Protein AF-A0A932T0A1-F1 (afdb_monomer)

Secondary structure (DSSP, 8-state):
-PPEEEEEEEE-----HHHHHHHHHHHHHS-HHHHT-HHHHTT--SS-HHHHHHHHHHHS-SSGGG-TTEEEE--TT-SS-EEEEEEEESSS-S-HHHHHHHHHHH-HHHHHHHHHHHHHHHHHHHHHHHHTS--

Structure (mmCIF, N/CA/C/O backbone):
data_AF-A0A932T0A1-F1
#
_entry.id   AF-A0A932T0A1-F1
#
loop_
_atom_site.group_PDB
_atom_site.id
_atom_site.type_symbol
_atom_site.label_atom_id
_atom_site.label_alt_id
_atom_site.label_comp_id
_atom_site.label_asym_id
_atom_site.label_entity_id
_atom_site.label_seq_id
_atom_site.pdbx_PDB_ins_code
_atom_site.Cartn_x
_atom_site.Cartn_y
_atom_site.Cartn_z
_atom_site.occupancy
_atom_site.B_iso_or_equiv
_atom_site.auth_seq_id
_atom_site.auth_comp_id
_atom_site.auth_asym_id
_atom_site.auth_atom_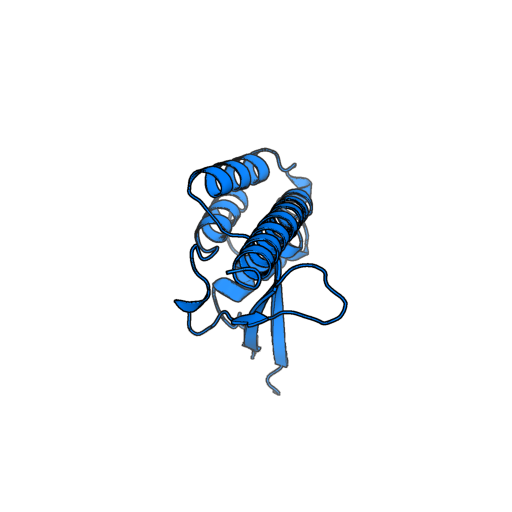id
_atom_site.pdbx_PDB_model_num
ATOM 1 N N . MET A 1 1 ? -0.914 -19.713 -24.738 1.00 63.56 1 MET A N 1
ATOM 2 C CA . MET A 1 1 ? -0.234 -19.427 -23.457 1.00 63.56 1 MET A CA 1
ATOM 3 C C . MET A 1 1 ? -1.306 -19.433 -22.376 1.00 63.56 1 MET A C 1
ATOM 5 O O . MET A 1 1 ? -2.435 -19.101 -22.709 1.00 63.56 1 MET A O 1
ATOM 9 N N . GLY A 1 2 ? -1.027 -19.967 -21.186 1.00 76.44 2 GLY A N 1
ATOM 10 C CA . GLY A 1 2 ? -2.001 -20.012 -20.086 1.00 76.44 2 GLY A CA 1
ATOM 11 C C . GLY A 1 2 ? -2.044 -18.673 -19.354 1.00 76.44 2 GLY A C 1
ATOM 12 O O . GLY A 1 2 ? -1.053 -17.953 -19.377 1.00 76.44 2 GLY A O 1
ATOM 13 N N . ALA A 1 3 ? -3.185 -18.343 -18.754 1.00 84.44 3 ALA A N 1
ATOM 14 C CA . ALA A 1 3 ? -3.312 -17.168 -17.903 1.00 84.44 3 ALA A CA 1
ATOM 15 C C . ALA A 1 3 ? -2.885 -17.519 -16.476 1.00 84.44 3 ALA A C 1
ATOM 17 O O . ALA A 1 3 ? -3.390 -18.504 -15.928 1.00 84.44 3 ALA A O 1
ATOM 18 N N . ASP A 1 4 ? -2.028 -16.705 -15.869 1.00 88.62 4 ASP A N 1
ATOM 19 C CA . ASP A 1 4 ? -1.626 -16.885 -14.475 1.00 88.62 4 ASP A CA 1
ATOM 20 C C . ASP A 1 4 ? -2.543 -16.080 -13.553 1.00 88.62 4 ASP A C 1
ATOM 22 O O . ASP A 1 4 ? -2.853 -14.917 -13.818 1.00 88.62 4 ASP A O 1
ATOM 26 N N . LEU A 1 5 ? -2.999 -16.696 -12.459 1.00 90.31 5 LEU A N 1
ATOM 27 C CA . LEU A 1 5 ? -3.724 -15.981 -11.412 1.00 90.31 5 LEU A CA 1
ATOM 28 C C . LEU A 1 5 ? -2.717 -15.246 -10.526 1.00 90.31 5 LEU A C 1
ATOM 30 O O . LEU A 1 5 ? -1.989 -15.876 -9.759 1.00 90.31 5 LEU A O 1
ATOM 34 N N . LEU A 1 6 ? -2.726 -13.918 -10.594 1.00 91.69 6 LEU A N 1
ATOM 35 C CA . LEU A 1 6 ? -1.900 -13.061 -9.754 1.00 91.69 6 LEU A CA 1
ATOM 36 C C . LEU A 1 6 ? -2.736 -12.464 -8.625 1.00 91.69 6 LEU A C 1
ATOM 38 O O . LEU A 1 6 ? -3.869 -12.028 -8.841 1.00 91.69 6 LEU A O 1
ATOM 42 N N . LEU A 1 7 ? -2.166 -12.436 -7.421 1.00 92.75 7 LEU A N 1
ATOM 43 C CA . LEU A 1 7 ? -2.777 -11.856 -6.229 1.00 92.75 7 LEU A CA 1
ATOM 44 C C . LEU A 1 7 ? -1.764 -10.962 -5.518 1.00 92.75 7 LEU A C 1
ATOM 46 O O . LEU A 1 7 ? -0.626 -11.366 -5.298 1.00 92.75 7 LEU A O 1
ATOM 50 N N . ALA A 1 8 ? -2.213 -9.783 -5.107 1.00 94.19 8 ALA A N 1
ATOM 51 C CA . ALA A 1 8 ? -1.461 -8.860 -4.271 1.00 94.19 8 ALA A CA 1
ATOM 52 C C . ALA A 1 8 ? -2.294 -8.493 -3.042 1.00 94.19 8 ALA A C 1
ATOM 54 O O . ALA A 1 8 ? -3.531 -8.490 -3.085 1.00 94.19 8 ALA A O 1
ATOM 55 N N . TYR A 1 9 ? -1.625 -8.194 -1.929 1.00 94.94 9 TYR A N 1
ATOM 56 C CA . TYR A 1 9 ? -2.314 -7.820 -0.703 1.00 94.94 9 TYR A CA 1
ATOM 57 C C . TYR A 1 9 ? -1.549 -6.801 0.131 1.00 94.94 9 TYR A C 1
ATOM 59 O O . TYR A 1 9 ? -0.322 -6.772 0.154 1.00 94.94 9 TYR A O 1
ATOM 67 N N . VAL A 1 10 ? -2.303 -6.012 0.894 1.00 96.00 10 VAL A N 1
ATOM 68 C CA . VAL A 1 10 ? -1.780 -5.066 1.889 1.00 96.00 10 VAL A CA 1
ATOM 69 C C . VAL A 1 10 ? -2.630 -5.104 3.165 1.00 96.00 10 VAL A C 1
ATOM 71 O O . VAL A 1 10 ? -3.786 -5.533 3.124 1.00 96.00 10 VAL A O 1
ATOM 74 N N . PRO A 1 11 ? -2.116 -4.663 4.327 1.00 95.88 11 PRO A N 1
ATOM 75 C CA . PRO A 1 11 ? -2.922 -4.559 5.538 1.00 95.88 11 PRO A CA 1
ATOM 76 C C . PRO A 1 11 ? -4.107 -3.601 5.358 1.00 95.88 11 PRO A C 1
ATOM 78 O O . PRO A 1 11 ? -3.946 -2.478 4.878 1.00 95.88 11 PRO A O 1
ATOM 81 N N . ALA A 1 12 ? -5.301 -4.022 5.781 1.00 93.75 12 ALA A N 1
ATOM 82 C CA . ALA A 1 12 ? -6.522 -3.230 5.667 1.00 93.75 12 ALA A CA 1
ATOM 83 C C . ALA A 1 12 ? -6.627 -2.195 6.795 1.00 93.75 12 ALA A C 1
ATOM 85 O O . ALA A 1 12 ? -7.393 -2.338 7.751 1.00 93.75 12 ALA A O 1
ATOM 86 N N . ALA A 1 13 ? -5.836 -1.132 6.672 1.00 93.44 13 ALA A N 1
ATOM 87 C CA . ALA A 1 13 ? -5.919 0.041 7.529 1.00 93.44 13 ALA A CA 1
ATOM 88 C C . ALA A 1 13 ? -6.963 1.039 7.021 1.00 93.44 13 ALA A C 1
ATOM 90 O O . ALA A 1 13 ? -7.117 1.264 5.821 1.00 93.44 13 ALA A O 1
ATOM 91 N 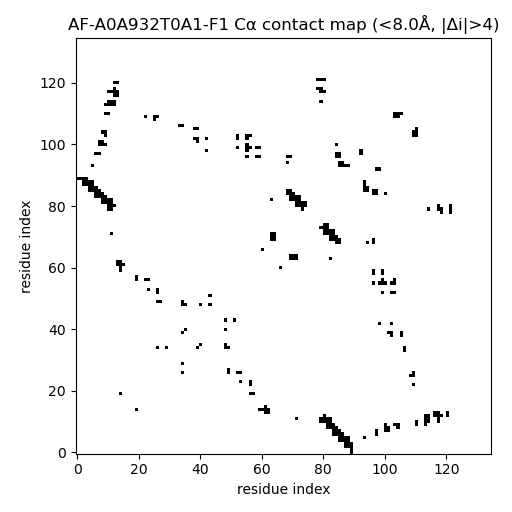N . LYS A 1 14 ? -7.636 1.738 7.939 1.00 91.94 14 LYS A N 1
ATOM 92 C CA . LYS A 1 14 ? -8.479 2.879 7.583 1.00 91.94 14 LYS A CA 1
ATOM 93 C C . LYS A 1 14 ? -7.604 4.065 7.178 1.00 91.94 14 LYS A C 1
ATOM 95 O O . LYS A 1 14 ? -6.951 4.682 8.026 1.00 91.94 14 LYS A O 1
ATOM 100 N N . ILE A 1 15 ? -7.661 4.442 5.903 1.00 93.38 15 ILE A N 1
ATOM 101 C CA . ILE A 1 15 ? -6.862 5.540 5.345 1.00 93.38 15 ILE A CA 1
ATOM 102 C C . ILE A 1 15 ? -7.598 6.878 5.491 1.00 93.38 15 ILE A C 1
ATOM 104 O O . ILE A 1 15 ? -8.396 7.292 4.651 1.00 93.38 15 ILE A O 1
ATOM 108 N N . THR A 1 16 ? -7.340 7.579 6.597 1.00 93.06 16 THR A N 1
ATOM 109 C CA . THR A 1 16 ? -7.801 8.965 6.796 1.00 93.06 16 THR A CA 1
ATOM 110 C C . THR A 1 16 ? -6.898 9.957 6.058 1.00 93.06 16 THR A C 1
ATOM 112 O O . THR A 1 16 ? -5.761 9.635 5.723 1.00 93.06 16 THR A O 1
ATOM 115 N N . LYS A 1 17 ? -7.346 11.210 5.876 1.00 93.31 17 LYS A N 1
ATOM 116 C CA . LYS A 1 17 ? -6.499 12.279 5.306 1.00 93.31 17 LYS A CA 1
ATOM 117 C C . LYS A 1 17 ? -5.179 12.459 6.072 1.00 93.31 17 LYS A C 1
ATOM 119 O O . LYS A 1 17 ? -4.149 12.710 5.459 1.00 93.31 17 LYS A O 1
ATOM 124 N N . ALA A 1 18 ? -5.201 12.325 7.400 1.00 94.88 18 ALA A N 1
ATOM 125 C CA . ALA A 1 18 ? -4.002 12.443 8.228 1.00 94.88 18 ALA A CA 1
ATOM 126 C C . ALA A 1 18 ? -3.038 11.266 8.009 1.00 94.88 18 ALA A C 1
ATOM 128 O O . ALA A 1 18 ? -1.854 11.490 7.777 1.00 94.88 18 ALA A O 1
ATOM 129 N N . ARG A 1 19 ? -3.553 10.030 8.007 1.00 96.00 19 ARG A N 1
ATOM 130 C CA . ARG A 1 19 ? -2.758 8.820 7.742 1.00 96.00 19 ARG A CA 1
ATOM 131 C C . ARG A 1 19 ? -2.177 8.817 6.323 1.00 96.00 19 ARG A C 1
ATOM 133 O O . ARG A 1 19 ? -1.007 8.508 6.152 1.00 96.00 19 ARG A O 1
ATOM 140 N N . ARG A 1 20 ? -2.935 9.285 5.326 1.00 95.81 20 ARG A N 1
ATOM 141 C CA . ARG A 1 20 ? -2.451 9.472 3.947 1.00 95.81 20 ARG A CA 1
ATOM 142 C C . ARG A 1 20 ? -1.240 10.407 3.881 1.00 95.81 20 ARG A C 1
ATOM 144 O O . ARG A 1 20 ? -0.230 10.051 3.294 1.00 95.81 20 ARG A O 1
ATOM 151 N N . ARG A 1 21 ? -1.282 11.560 4.563 1.00 96.75 21 ARG A N 1
ATOM 152 C CA . ARG A 1 21 ? -0.126 12.478 4.648 1.00 96.75 21 ARG A CA 1
ATOM 153 C C . ARG A 1 21 ? 1.111 11.828 5.270 1.00 96.75 21 ARG A C 1
ATOM 155 O O . ARG A 1 21 ? 2.219 12.149 4.861 1.00 96.75 21 ARG A O 1
ATOM 162 N N . VAL A 1 22 ? 0.927 10.943 6.252 1.00 97.25 22 VAL A N 1
ATOM 163 C CA . VAL A 1 22 ? 2.035 10.170 6.833 1.00 97.25 22 VAL A CA 1
ATOM 164 C C . VAL A 1 22 ? 2.621 9.217 5.792 1.00 97.25 22 VAL A C 1
ATOM 166 O O . VAL A 1 22 ? 3.833 9.178 5.652 1.00 97.25 22 VAL A O 1
ATOM 169 N N . LEU A 1 23 ? 1.792 8.529 5.003 1.00 96.94 23 LEU A N 1
ATOM 170 C CA . LEU A 1 23 ? 2.273 7.658 3.925 1.00 96.94 23 LEU A CA 1
ATOM 171 C C . LEU A 1 23 ? 3.055 8.429 2.851 1.00 96.94 23 LEU A C 1
ATOM 173 O O . LEU A 1 23 ? 4.143 8.001 2.489 1.00 96.9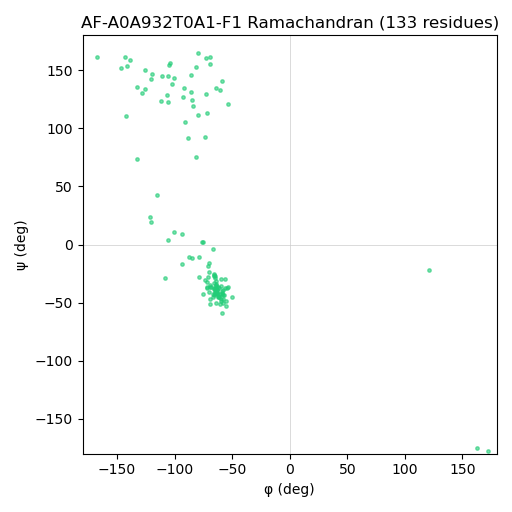4 23 LEU A O 1
ATOM 177 N N . HIS A 1 24 ? 2.578 9.598 2.405 1.00 96.81 24 HIS A N 1
ATOM 178 C CA . HIS A 1 24 ? 3.366 10.439 1.488 1.00 96.81 24 HIS A CA 1
ATOM 179 C C . HIS A 1 24 ? 4.686 10.892 2.115 1.00 96.81 24 HIS A C 1
ATOM 181 O O . HIS A 1 24 ? 5.704 10.939 1.436 1.00 96.81 24 HIS A O 1
ATOM 187 N N . ARG A 1 25 ? 4.702 11.207 3.415 1.00 97.31 25 ARG A N 1
ATOM 188 C CA . ARG A 1 25 ? 5.958 11.528 4.098 1.00 97.31 25 ARG A CA 1
ATOM 189 C C . ARG A 1 25 ? 6.921 10.342 4.072 1.00 97.31 25 ARG A C 1
ATOM 191 O O . ARG A 1 25 ? 8.075 10.549 3.733 1.00 97.31 25 ARG A O 1
ATOM 198 N N . LEU A 1 26 ? 6.438 9.132 4.353 1.00 96.19 26 LEU A N 1
ATOM 199 C CA . LEU A 1 26 ? 7.264 7.926 4.290 1.00 96.19 26 LEU A CA 1
ATOM 200 C C . LEU A 1 26 ? 7.851 7.724 2.890 1.00 96.19 26 LEU A C 1
ATOM 202 O O . LEU A 1 26 ? 9.034 7.446 2.794 1.00 96.19 26 LEU A O 1
ATOM 206 N N . VAL A 1 27 ? 7.075 7.946 1.820 1.00 95.00 27 VAL A N 1
ATOM 207 C CA . VAL A 1 27 ? 7.587 7.904 0.432 1.00 95.00 27 VAL A CA 1
ATOM 208 C C . VAL A 1 27 ? 8.725 8.912 0.208 1.00 95.00 27 VAL A C 1
ATOM 210 O O . VAL A 1 27 ? 9.713 8.595 -0.449 1.00 95.00 27 VAL A O 1
ATOM 213 N N . ASN A 1 28 ? 8.626 10.114 0.778 1.00 94.56 28 ASN A N 1
ATOM 214 C CA . ASN A 1 28 ? 9.686 11.125 0.680 1.00 94.56 28 ASN A CA 1
ATOM 215 C C . ASN A 1 28 ? 10.934 10.775 1.500 1.00 94.56 28 ASN A C 1
ATOM 217 O O . ASN A 1 28 ? 12.028 11.208 1.158 1.00 94.56 28 ASN A O 1
ATOM 221 N N . GLU A 1 29 ? 10.769 10.012 2.578 1.00 95.06 29 GLU A N 1
ATOM 222 C CA . GLU A 1 29 ? 11.853 9.591 3.470 1.00 95.06 29 GLU A CA 1
ATOM 223 C C . GLU A 1 29 ? 12.583 8.331 2.980 1.00 95.06 29 GLU A C 1
ATOM 225 O O . GLU A 1 29 ? 13.652 8.029 3.506 1.00 95.06 29 GLU A O 1
ATOM 230 N N . LEU A 1 30 ? 12.051 7.626 1.970 1.00 92.06 30 LEU A N 1
ATOM 231 C CA . LEU A 1 30 ? 12.727 6.481 1.350 1.00 92.06 30 LEU A CA 1
ATOM 232 C C . LEU A 1 30 ? 14.082 6.895 0.775 1.00 92.06 30 LEU A C 1
ATOM 234 O O . LEU A 1 30 ? 14.202 7.961 0.155 1.00 92.06 30 LEU A O 1
ATOM 238 N N . THR A 1 31 ? 15.081 6.027 0.917 1.00 91.44 31 THR A N 1
ATOM 239 C CA . THR A 1 31 ? 16.333 6.160 0.163 1.00 91.44 31 THR A CA 1
ATOM 240 C C . THR A 1 31 ? 16.089 5.871 -1.319 1.00 91.44 31 THR A C 1
ATOM 242 O O . THR A 1 31 ? 15.092 5.253 -1.694 1.00 91.44 31 THR A O 1
ATOM 245 N N . ASP A 1 32 ? 16.996 6.308 -2.192 1.00 86.75 32 ASP A N 1
ATOM 246 C CA . ASP A 1 32 ? 16.865 6.014 -3.624 1.00 86.75 32 ASP A CA 1
ATOM 247 C C . ASP A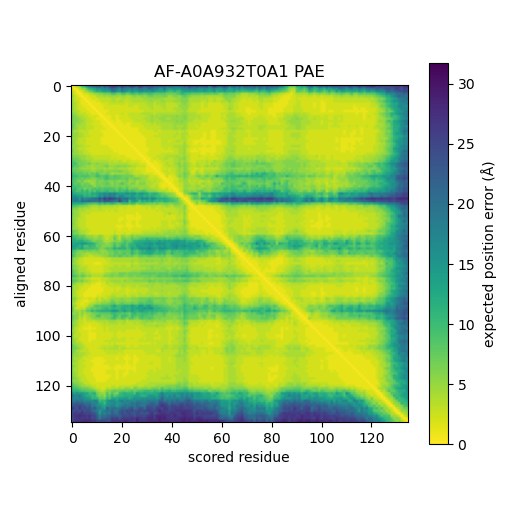 1 32 ? 16.983 4.509 -3.915 1.00 86.75 32 ASP A C 1
ATOM 249 O O . ASP A 1 32 ? 16.346 4.018 -4.841 1.00 86.75 32 ASP A O 1
ATOM 253 N N . GLU A 1 33 ? 17.730 3.767 -3.094 1.00 86.44 33 GLU A N 1
ATOM 254 C CA . GLU A 1 33 ? 17.821 2.303 -3.165 1.00 86.44 33 GLU A CA 1
ATOM 255 C C . GLU A 1 33 ? 16.490 1.635 -2.798 1.00 86.44 33 GLU A C 1
ATOM 257 O O . GLU A 1 33 ? 16.051 0.713 -3.478 1.00 86.44 33 GLU A O 1
ATOM 262 N N . GLU A 1 34 ? 15.815 2.117 -1.749 1.00 87.00 34 GLU A N 1
ATOM 263 C CA . GLU A 1 34 ? 14.502 1.603 -1.344 1.00 87.00 34 GLU A CA 1
ATOM 264 C C . GLU A 1 34 ? 13.409 1.955 -2.356 1.00 87.00 34 GLU A C 1
ATOM 266 O O . GLU A 1 34 ? 12.497 1.162 -2.580 1.00 87.00 34 GLU A O 1
ATOM 271 N N . ALA A 1 35 ? 13.482 3.147 -2.952 1.00 83.75 35 ALA A N 1
ATOM 272 C CA . ALA A 1 35 ? 12.505 3.601 -3.932 1.00 83.75 35 ALA A CA 1
ATOM 273 C C . ALA A 1 35 ? 12.664 2.900 -5.290 1.00 83.75 35 ALA A C 1
ATOM 275 O O . ALA A 1 35 ? 11.663 2.710 -5.968 1.00 83.75 35 ALA A O 1
ATOM 276 N N . ASN A 1 36 ? 13.884 2.508 -5.676 1.00 84.19 36 ASN A N 1
ATOM 277 C CA . ASN A 1 36 ? 14.194 1.898 -6.974 1.00 84.19 36 ASN A CA 1
ATOM 278 C C . ASN A 1 36 ? 14.675 0.444 -6.832 1.00 84.19 36 ASN A C 1
ATOM 280 O O . ASN A 1 36 ? 15.653 0.053 -7.474 1.00 84.19 36 ASN A O 1
ATOM 284 N N . CYS A 1 37 ? 14.034 -0.360 -5.980 1.00 82.69 37 CYS A N 1
ATOM 285 C CA . CYS A 1 37 ? 14.344 -1.788 -5.900 1.00 82.69 37 CYS A CA 1
ATOM 286 C C . CYS A 1 37 ? 13.818 -2.544 -7.134 1.00 82.69 37 CYS A C 1
ATOM 288 O O . CYS A 1 37 ? 12.930 -2.055 -7.838 1.00 82.69 37 CYS A O 1
ATOM 290 N N . ASP A 1 38 ? 14.358 -3.736 -7.402 1.00 82.25 38 ASP A N 1
ATOM 291 C CA . ASP A 1 38 ? 14.043 -4.514 -8.609 1.00 82.25 38 ASP A CA 1
ATOM 292 C C . ASP A 1 38 ? 12.539 -4.783 -8.758 1.00 82.25 38 ASP A C 1
ATOM 294 O O . ASP A 1 38 ? 11.998 -4.697 -9.860 1.00 82.25 38 ASP A O 1
ATOM 298 N N . GLU A 1 39 ? 11.838 -5.036 -7.652 1.00 83.44 39 GLU A N 1
ATOM 299 C CA . GLU A 1 39 ? 10.395 -5.263 -7.658 1.00 83.44 39 GLU A CA 1
ATOM 300 C C . GLU A 1 39 ? 9.615 -4.019 -8.094 1.00 83.44 39 GLU A C 1
ATOM 302 O O . GLU A 1 39 ? 8.667 -4.133 -8.867 1.00 83.44 39 GLU A O 1
ATOM 307 N N . ILE A 1 40 ? 10.028 -2.826 -7.658 1.00 80.69 40 ILE A N 1
ATOM 308 C CA . ILE A 1 40 ? 9.372 -1.564 -8.031 1.00 80.69 40 ILE A CA 1
ATOM 309 C C . ILE A 1 40 ? 9.731 -1.185 -9.471 1.00 80.69 40 ILE A C 1
ATOM 311 O O . ILE A 1 40 ? 8.855 -0.814 -10.249 1.00 80.69 40 ILE A O 1
ATOM 315 N N . ASN A 1 41 ? 10.998 -1.343 -9.859 1.00 81.19 41 ASN A N 1
ATOM 316 C CA . ASN A 1 41 ? 11.463 -1.061 -11.219 1.00 81.19 41 ASN A CA 1
ATOM 317 C C . ASN A 1 41 ? 10.844 -2.005 -12.256 1.00 81.19 41 ASN A C 1
ATOM 319 O O . ASN A 1 41 ? 10.707 -1.627 -13.412 1.00 81.19 41 ASN A O 1
ATOM 323 N N . SER A 1 42 ? 10.454 -3.221 -11.858 1.00 78.62 42 SER A N 1
ATOM 324 C CA . SER A 1 42 ? 9.747 -4.154 -12.744 1.00 78.62 42 SER A CA 1
ATOM 325 C C . SER A 1 42 ? 8.314 -3.723 -13.078 1.00 78.62 42 SER A C 1
ATOM 327 O O . SER A 1 42 ? 7.730 -4.246 -14.023 1.00 78.62 42 SER A O 1
ATOM 329 N N . ILE A 1 43 ? 7.763 -2.779 -12.309 1.00 74.81 43 ILE A N 1
ATOM 330 C CA . ILE A 1 43 ? 6.400 -2.248 -12.451 1.00 74.81 43 ILE A CA 1
ATOM 331 C C . ILE A 1 43 ? 6.433 -0.810 -13.004 1.00 74.81 43 ILE A C 1
ATOM 333 O O . ILE A 1 43 ? 5.502 -0.381 -13.680 1.00 74.81 43 ILE A O 1
ATOM 337 N N . SER A 1 44 ? 7.507 -0.060 -12.736 1.00 70.38 44 SER A N 1
ATOM 338 C CA . SER A 1 44 ? 7.672 1.332 -13.161 1.00 70.38 44 SER A CA 1
ATOM 339 C C . SER A 1 44 ? 8.361 1.445 -14.524 1.00 70.38 44 SER A C 1
ATOM 341 O O . SER A 1 44 ? 9.583 1.345 -14.618 1.00 70.38 44 SER A O 1
ATOM 343 N N . ASP A 1 45 ? 7.595 1.774 -15.565 1.00 65.19 45 ASP A N 1
ATOM 344 C CA . ASP A 1 45 ? 8.136 2.170 -16.878 1.00 65.19 45 ASP A CA 1
ATOM 345 C C . ASP A 1 45 ? 8.632 3.638 -16.911 1.00 65.19 45 ASP A C 1
ATOM 347 O O . ASP A 1 45 ? 9.277 4.071 -17.874 1.00 65.19 45 ASP A O 1
ATOM 351 N N . GLU A 1 46 ? 8.336 4.436 -15.876 1.00 56.78 46 GLU A N 1
ATOM 352 C CA . GLU A 1 46 ? 8.517 5.892 -15.891 1.00 56.78 46 GLU A CA 1
ATOM 353 C C . GLU A 1 46 ? 9.718 6.412 -15.086 1.00 56.78 46 GLU A C 1
ATOM 355 O O . GLU A 1 46 ? 10.191 5.818 -14.121 1.00 56.78 46 GLU A O 1
ATOM 360 N N . ARG A 1 47 ? 10.204 7.592 -15.499 1.00 60.97 47 ARG A N 1
ATOM 361 C CA . ARG A 1 47 ? 11.409 8.267 -14.980 1.00 60.97 47 ARG A CA 1
ATOM 362 C C . ARG A 1 47 ? 11.224 8.953 -13.616 1.00 60.97 47 ARG A C 1
ATOM 364 O O . ARG A 1 47 ? 12.171 9.587 -13.157 1.00 60.97 47 ARG A O 1
ATOM 371 N N . ASP A 1 48 ? 10.051 8.855 -12.986 1.00 83.25 48 ASP A N 1
ATOM 372 C CA . ASP A 1 48 ? 9.786 9.437 -11.661 1.00 83.25 48 ASP A CA 1
ATOM 373 C C . ASP A 1 48 ? 9.087 8.439 -10.721 1.00 83.25 48 ASP A C 1
ATOM 375 O O . ASP A 1 48 ? 7.896 8.529 -10.408 1.00 83.25 48 ASP A O 1
ATOM 379 N N . THR A 1 49 ? 9.869 7.468 -10.245 1.00 87.06 49 THR A N 1
ATOM 380 C CA . THR A 1 49 ? 9.4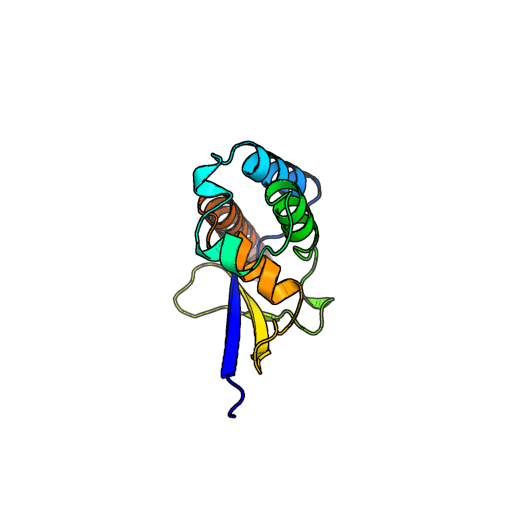33 6.416 -9.319 1.00 87.06 49 THR A CA 1
ATOM 381 C C . THR A 1 49 ? 8.761 6.987 -8.067 1.00 87.06 49 THR A C 1
ATOM 383 O O . THR A 1 49 ? 7.783 6.432 -7.571 1.00 87.06 49 THR A O 1
ATOM 386 N N . ARG A 1 50 ? 9.233 8.128 -7.542 1.00 89.94 50 ARG A N 1
ATOM 387 C CA . ARG A 1 50 ? 8.651 8.733 -6.331 1.00 89.94 50 ARG A CA 1
ATOM 388 C C . ARG A 1 50 ? 7.266 9.305 -6.595 1.00 89.94 50 ARG A C 1
ATOM 390 O O . ARG A 1 50 ? 6.379 9.130 -5.755 1.00 89.94 50 ARG A O 1
ATOM 397 N N . GLN A 1 51 ? 7.063 9.956 -7.739 1.00 90.88 51 GLN A N 1
ATOM 398 C CA . GLN A 1 51 ? 5.737 10.418 -8.133 1.00 90.88 51 GLN A CA 1
ATOM 399 C C . GLN A 1 51 ? 4.761 9.239 -8.253 1.00 90.88 51 GLN A C 1
ATOM 401 O O . GLN A 1 51 ? 3.695 9.271 -7.636 1.00 90.88 51 GLN A O 1
ATOM 406 N N . MET A 1 52 ? 5.154 8.167 -8.943 1.00 91.06 52 MET A N 1
ATOM 407 C CA . MET A 1 52 ? 4.341 6.952 -9.056 1.00 91.06 52 MET A CA 1
ATOM 408 C C . MET A 1 52 ? 3.997 6.364 -7.673 1.00 91.06 52 MET A C 1
ATOM 410 O O . MET A 1 52 ? 2.846 6.018 -7.405 1.00 91.06 52 MET A O 1
ATOM 414 N N . LEU A 1 53 ? 4.953 6.306 -6.740 1.00 92.50 53 LEU A N 1
ATOM 415 C CA . LEU A 1 53 ? 4.688 5.834 -5.376 1.00 92.50 53 LEU A CA 1
ATOM 416 C C . LEU A 1 53 ? 3.673 6.713 -4.629 1.00 92.50 53 LEU A C 1
ATOM 418 O O . LEU A 1 53 ? 2.851 6.192 -3.868 1.00 92.50 53 LEU A O 1
ATOM 422 N N . HIS A 1 54 ? 3.685 8.032 -4.838 1.00 94.50 54 HIS A N 1
ATOM 423 C CA . HIS A 1 54 ? 2.638 8.906 -4.306 1.00 94.50 54 HIS A CA 1
ATOM 424 C C . HIS A 1 54 ? 1.269 8.607 -4.916 1.00 94.50 54 HIS A C 1
ATOM 426 O O . HIS A 1 54 ? 0.291 8.532 -4.173 1.00 94.50 54 HIS A O 1
ATOM 432 N N . GLU A 1 55 ? 1.199 8.380 -6.224 1.00 93.19 55 GLU A N 1
ATOM 433 C CA . GLU A 1 55 ? -0.042 8.015 -6.909 1.00 93.19 55 GLU A CA 1
ATOM 434 C C . GLU A 1 55 ? -0.585 6.669 -6.403 1.00 93.19 55 GLU A C 1
ATOM 436 O O . GLU A 1 55 ? -1.780 6.533 -6.138 1.00 93.19 55 GLU A O 1
ATOM 441 N N . HIS A 1 56 ? 0.285 5.690 -6.144 1.00 93.31 56 HIS A N 1
ATOM 442 C CA . HIS A 1 56 ? -0.095 4.421 -5.520 1.00 93.31 56 HIS A CA 1
ATOM 443 C C . HIS A 1 56 ? -0.608 4.587 -4.087 1.00 93.31 56 HIS A C 1
ATOM 445 O O . HIS A 1 56 ? -1.611 3.970 -3.714 1.00 93.31 56 HIS A O 1
ATOM 451 N N . VAL A 1 57 ? 0.024 5.447 -3.279 1.00 94.06 57 VAL A N 1
ATOM 452 C CA . VAL A 1 57 ? -0.534 5.838 -1.974 1.00 94.06 57 VAL A CA 1
ATOM 453 C C . VAL A 1 57 ? -1.918 6.455 -2.165 1.00 94.06 57 VAL A C 1
ATOM 455 O O . VAL A 1 57 ? -2.828 6.160 -1.384 1.00 94.06 57 VAL A O 1
ATOM 458 N N . ASP A 1 58 ? -2.109 7.259 -3.214 1.00 92.69 58 ASP A N 1
ATOM 459 C CA . ASP A 1 58 ? -3.385 7.884 -3.538 1.00 92.69 58 ASP A CA 1
ATOM 460 C C . ASP A 1 58 ? -4.499 6.895 -3.888 1.00 92.69 58 ASP A C 1
ATOM 462 O O . ASP A 1 58 ? -5.631 7.055 -3.414 1.00 92.69 58 ASP A O 1
ATOM 466 N N . LEU A 1 59 ? -4.149 5.800 -4.558 1.00 90.50 59 LEU A N 1
ATOM 467 C CA . LEU A 1 59 ? -5.067 4.708 -4.867 1.00 90.50 59 LEU A CA 1
ATOM 468 C C . LEU A 1 59 ? -5.566 3.953 -3.633 1.00 90.50 59 LEU A C 1
ATOM 470 O O . LEU A 1 59 ? -6.665 3.404 -3.690 1.00 90.50 59 LEU A O 1
ATOM 474 N N . LEU A 1 60 ? -4.832 3.934 -2.510 1.00 89.81 60 LEU A N 1
ATOM 475 C CA . LEU A 1 60 ? -5.267 3.188 -1.325 1.00 89.81 60 LEU A CA 1
ATOM 476 C C . LEU A 1 60 ? -6.697 3.584 -0.912 1.00 89.81 60 LEU A C 1
ATOM 478 O O . LEU A 1 60 ? -6.959 4.761 -0.598 1.00 89.81 60 LEU A O 1
ATOM 482 N N . PRO A 1 61 ? -7.635 2.619 -0.872 1.00 81.69 61 PRO A N 1
ATOM 483 C CA . PRO A 1 61 ? -9.041 2.940 -0.741 1.00 81.69 61 PRO A CA 1
ATOM 484 C C . PRO A 1 61 ? -9.342 3.426 0.675 1.00 81.69 61 PRO A C 1
ATOM 486 O O . PRO A 1 61 ? -9.042 2.770 1.672 1.00 81.69 61 PRO A O 1
ATOM 489 N N . ALA A 1 62 ? -10.013 4.576 0.783 1.00 77.69 62 ALA A N 1
ATOM 490 C CA . ALA A 1 62 ? -10.543 5.038 2.068 1.00 77.69 62 ALA A CA 1
ATOM 491 C C . ALA A 1 62 ? -11.658 4.111 2.593 1.00 77.69 62 ALA A C 1
ATOM 493 O O . ALA A 1 62 ? -11.883 4.031 3.803 1.00 77.69 62 ALA A O 1
ATOM 494 N N . ASN A 1 63 ? -12.352 3.425 1.677 1.00 72.75 63 ASN A N 1
ATOM 495 C CA . ASN A 1 63 ? -13.327 2.383 1.963 1.00 72.75 63 ASN A CA 1
ATOM 496 C C . ASN A 1 63 ? -13.212 1.263 0.906 1.00 72.75 63 ASN A C 1
ATOM 498 O O . ASN A 1 63 ? -13.577 1.498 -0.247 1.00 72.75 63 ASN A O 1
ATOM 502 N N . PRO A 1 64 ? -12.729 0.062 1.267 1.00 68.12 64 PRO A N 1
ATOM 503 C CA . PRO A 1 64 ? -12.506 -1.020 0.310 1.00 68.12 64 PRO A CA 1
ATOM 504 C C . PRO A 1 64 ? -13.801 -1.547 -0.322 1.00 68.12 64 PRO A C 1
ATOM 506 O O . PRO A 1 64 ? -13.778 -1.965 -1.471 1.00 68.12 64 PRO A O 1
ATOM 509 N N . CYS A 1 65 ? -14.953 -1.429 0.352 1.00 64.38 65 CYS A N 1
ATOM 510 C CA . CYS A 1 65 ? -16.248 -1.905 -0.159 1.00 64.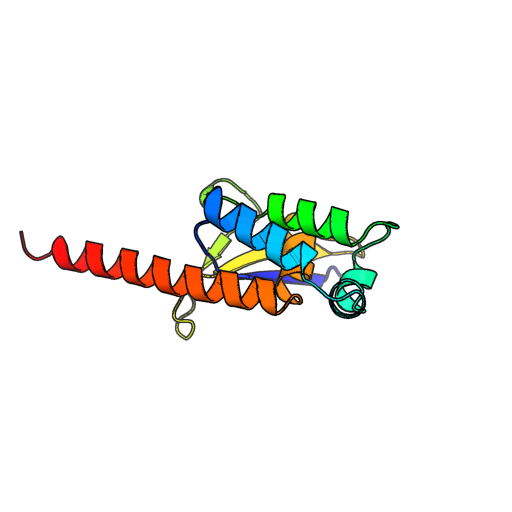38 65 CYS A CA 1
ATOM 511 C C . CYS A 1 65 ? -16.767 -1.153 -1.401 1.00 64.38 65 CYS A C 1
ATOM 513 O O . CYS A 1 65 ? -17.840 -1.477 -1.903 1.00 64.38 65 CYS A O 1
ATOM 515 N N . VAL A 1 66 ? -16.064 -0.111 -1.850 1.00 72.19 66 VAL A N 1
ATOM 516 C CA . VAL A 1 66 ? -16.450 0.712 -3.006 1.00 72.19 66 VAL A CA 1
ATOM 517 C C . VAL A 1 66 ? -15.795 0.215 -4.299 1.00 72.19 66 VAL A C 1
ATOM 519 O O . VAL A 1 66 ? -16.261 0.549 -5.386 1.00 72.19 66 VAL A O 1
ATOM 522 N N . HIS A 1 67 ? -14.748 -0.607 -4.208 1.00 79.62 67 HIS A N 1
ATOM 523 C CA . HIS A 1 67 ? -13.978 -1.047 -5.367 1.00 79.62 67 HIS A CA 1
ATOM 524 C C . HIS A 1 67 ? -14.280 -2.506 -5.694 1.00 79.62 67 HIS A C 1
ATOM 526 O O . HIS A 1 67 ? -14.207 -3.373 -4.831 1.00 79.62 67 HIS A O 1
ATOM 532 N N . ARG A 1 68 ? -14.615 -2.775 -6.960 1.00 83.00 68 ARG A N 1
ATOM 533 C CA . ARG A 1 68 ? -14.956 -4.123 -7.437 1.00 83.00 68 ARG A CA 1
ATOM 534 C C . ARG A 1 68 ? -13.780 -5.097 -7.329 1.00 83.00 68 ARG A C 1
ATOM 536 O O . ARG A 1 68 ? -13.992 -6.273 -7.054 1.00 83.00 68 ARG A O 1
ATOM 543 N N . ASP A 1 69 ? -12.571 -4.585 -7.529 1.00 85.25 69 ASP A N 1
ATOM 544 C CA . ASP A 1 69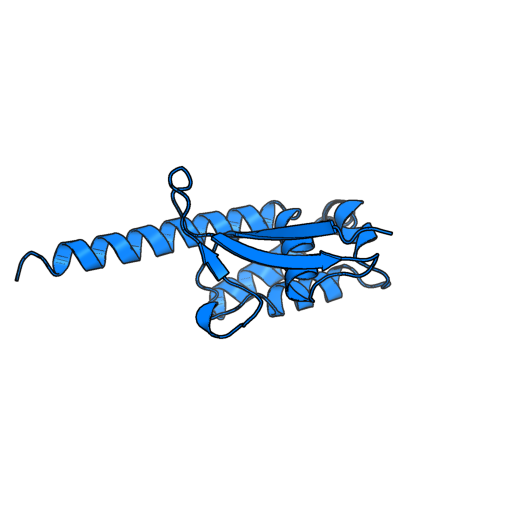 ? -11.361 -5.392 -7.711 1.00 85.25 69 ASP A CA 1
ATOM 545 C C . ASP A 1 69 ? -10.519 -5.470 -6.427 1.00 85.25 69 ASP A C 1
ATOM 547 O O . ASP A 1 69 ? -9.374 -5.920 -6.448 1.00 85.25 69 ASP A O 1
ATOM 551 N N . VAL A 1 70 ? -11.084 -5.018 -5.299 1.00 91.19 70 VAL A N 1
ATOM 552 C CA . VAL A 1 70 ? -10.460 -5.069 -3.976 1.00 91.19 70 VAL A CA 1
ATOM 553 C C . VAL A 1 70 ? -11.423 -5.713 -2.986 1.00 91.19 70 VAL A C 1
ATOM 555 O O . VAL A 1 70 ? -12.575 -5.306 -2.866 1.00 91.19 70 VAL A O 1
ATOM 558 N N . VAL A 1 71 ? -10.943 -6.694 -2.226 1.00 91.62 71 VAL A N 1
ATOM 559 C CA . VAL A 1 71 ? -11.729 -7.373 -1.191 1.00 91.62 71 VAL A CA 1
ATOM 560 C C . VAL A 1 71 ? -11.011 -7.339 0.156 1.00 91.62 71 VAL A C 1
ATOM 562 O O . VAL A 1 71 ? -9.819 -7.618 0.245 1.00 91.62 71 VAL A O 1
ATOM 565 N N . GLU A 1 72 ? -11.739 -6.997 1.222 1.00 92.44 72 GLU A N 1
ATOM 566 C CA . GLU A 1 72 ? -11.244 -7.116 2.599 1.00 92.44 72 GLU A CA 1
ATOM 567 C C . GLU A 1 72 ? -11.476 -8.550 3.094 1.00 92.44 72 GLU A C 1
ATOM 569 O O . GLU A 1 72 ? -12.619 -9.003 3.184 1.00 92.44 72 GLU A O 1
ATOM 574 N N . LEU A 1 73 ? -10.404 -9.262 3.442 1.00 91.31 73 LEU A N 1
ATOM 575 C CA . LEU A 1 73 ? -10.460 -10.614 3.998 1.00 91.31 73 LEU A CA 1
ATOM 576 C C . LEU A 1 73 ? -9.813 -10.655 5.384 1.00 91.31 73 LEU A C 1
ATOM 578 O O . LEU A 1 73 ? -8.794 -10.019 5.648 1.00 91.31 73 LEU A O 1
ATOM 582 N N . SER A 1 74 ? -10.402 -11.446 6.279 1.00 91.62 74 SER A N 1
ATOM 583 C CA . SER A 1 74 ? -9.809 -11.780 7.577 1.00 91.62 74 SER A CA 1
ATOM 584 C C . SER A 1 74 ? -9.296 -13.213 7.536 1.00 91.62 74 SER A C 1
ATOM 586 O O . SER A 1 74 ? -10.072 -14.129 7.271 1.00 91.62 74 SER A O 1
ATOM 588 N N . LEU A 1 75 ? -8.004 -13.412 7.809 1.00 91.75 75 LEU A N 1
ATOM 589 C CA . LEU A 1 75 ? -7.392 -14.742 7.834 1.00 91.75 75 LEU A CA 1
ATOM 590 C C . LEU A 1 75 ? -7.231 -15.243 9.282 1.00 91.75 75 LEU A C 1
ATOM 592 O O . LEU A 1 75 ? -6.882 -14.442 10.150 1.00 91.75 75 LEU A O 1
ATOM 596 N N . PRO A 1 76 ? -7.417 -16.548 9.570 1.00 87.25 76 PRO A N 1
ATOM 597 C CA . PRO A 1 76 ? -7.415 -17.080 10.942 1.00 87.25 76 PRO A CA 1
ATOM 598 C C . PRO A 1 76 ? -6.146 -16.797 11.761 1.00 87.25 76 PRO A C 1
ATOM 600 O O . PRO A 1 76 ? -6.216 -16.679 12.982 1.00 87.25 76 PRO A O 1
ATOM 603 N N . HIS A 1 77 ? -4.992 -16.680 11.101 1.00 89.00 77 HIS A N 1
ATOM 604 C CA . HIS A 1 77 ? -3.685 -16.516 11.747 1.00 89.00 77 HIS A CA 1
ATOM 605 C C . HIS A 1 77 ? -3.121 -15.094 11.647 1.00 89.00 77 HIS A C 1
ATOM 607 O O . HIS A 1 77 ? -2.004 -14.849 12.099 1.00 89.00 77 HIS A O 1
ATOM 613 N N . ILE A 1 78 ? -3.880 -14.150 11.081 1.00 90.00 78 ILE A N 1
ATOM 614 C CA . ILE A 1 78 ? -3.457 -12.754 10.949 1.00 90.00 78 ILE A CA 1
ATOM 615 C C . ILE A 1 78 ? -4.329 -11.895 11.873 1.00 90.00 78 ILE A C 1
ATOM 617 O O . ILE A 1 78 ? -5.555 -11.920 11.761 1.00 90.00 78 ILE A O 1
ATOM 621 N N . PRO A 1 79 ? -3.738 -11.127 12.810 1.00 88.56 79 PRO A N 1
ATOM 622 C CA . PRO A 1 79 ? -4.504 -10.408 13.829 1.00 88.56 79 PRO A CA 1
ATOM 623 C C . PRO A 1 79 ? -5.231 -9.156 13.306 1.00 88.56 79 PRO A C 1
ATOM 625 O O . PRO A 1 79 ? -5.880 -8.459 14.088 1.00 88.56 79 PRO A O 1
ATOM 628 N N . TYR A 1 80 ? -5.141 -8.875 12.007 1.00 91.00 80 TYR A N 1
ATOM 629 C CA . TYR A 1 80 ? -5.730 -7.730 11.321 1.00 91.00 80 TYR A CA 1
ATOM 630 C C . TYR A 1 80 ? -6.269 -8.151 9.940 1.00 91.00 80 TYR A C 1
ATOM 632 O O . TYR A 1 80 ? -5.783 -9.128 9.366 1.00 91.00 80 TYR A O 1
ATOM 640 N N . PRO A 1 81 ? -7.280 -7.447 9.402 1.00 92.31 81 PRO A N 1
ATOM 641 C CA . PRO A 1 81 ? -7.776 -7.705 8.055 1.00 92.31 81 PRO A CA 1
ATOM 642 C C . PRO A 1 81 ? -6.753 -7.294 6.986 1.00 92.31 81 PRO A C 1
ATOM 644 O O . PRO A 1 81 ? -5.916 -6.417 7.207 1.00 92.31 81 PRO A O 1
ATOM 647 N N . LEU A 1 82 ? -6.846 -7.912 5.812 1.00 93.94 82 LEU A N 1
ATOM 648 C CA . LEU A 1 82 ? -6.037 -7.616 4.630 1.00 93.94 82 LEU A CA 1
ATOM 649 C C . LEU A 1 82 ? -6.937 -7.175 3.476 1.00 93.94 82 LEU A C 1
ATOM 651 O O . LEU A 1 82 ? -8.052 -7.674 3.340 1.00 93.94 82 LEU A O 1
ATOM 655 N N . LEU A 1 83 ? -6.438 -6.275 2.635 1.00 94.81 83 LEU A N 1
ATOM 656 C CA . LEU A 1 83 ? -7.014 -5.983 1.329 1.00 94.81 83 LEU A CA 1
ATOM 657 C C . LEU A 1 83 ? -6.317 -6.852 0.300 1.00 94.81 83 LEU A C 1
ATOM 659 O O . LEU A 1 83 ? -5.094 -6.822 0.216 1.00 94.81 83 LEU A O 1
ATOM 663 N N . PHE A 1 84 ? -7.095 -7.583 -0.482 1.00 94.56 84 PHE A N 1
ATOM 664 C CA . PHE A 1 84 ? -6.624 -8.371 -1.608 1.00 94.56 84 PHE A CA 1
ATOM 665 C C . PHE A 1 84 ? -7.107 -7.756 -2.908 1.00 94.56 84 PHE A C 1
ATOM 667 O O . PHE A 1 84 ? -8.229 -7.261 -2.988 1.00 94.56 84 PHE A O 1
ATOM 674 N N . THR A 1 85 ? -6.275 -7.851 -3.930 1.00 94.31 85 THR A N 1
ATOM 675 C CA . THR A 1 85 ? -6.610 -7.543 -5.317 1.00 94.31 85 THR A CA 1
ATOM 676 C C . THR A 1 85 ? -5.899 -8.541 -6.222 1.00 94.31 85 THR A C 1
ATOM 678 O O . THR A 1 85 ? -4.948 -9.205 -5.801 1.00 94.31 85 THR A O 1
ATOM 681 N N . GLY A 1 86 ? -6.358 -8.682 -7.456 1.00 91.88 86 GLY A N 1
ATOM 682 C CA . GLY A 1 86 ? -5.732 -9.582 -8.406 1.00 91.88 86 GLY A CA 1
ATOM 683 C C . GLY A 1 86 ? -6.621 -9.916 -9.584 1.00 91.88 86 GLY A C 1
ATOM 684 O O . GLY A 1 86 ? -7.723 -9.391 -9.735 1.00 91.88 86 GLY A O 1
ATOM 685 N N . GLY A 1 87 ? -6.127 -10.814 -10.422 1.00 89.81 87 GLY A N 1
ATOM 686 C CA . GLY A 1 87 ? -6.806 -11.237 -11.634 1.00 89.81 87 GLY A CA 1
ATOM 687 C C . GLY A 1 87 ? -5.921 -12.135 -12.483 1.00 89.81 87 GLY A C 1
ATOM 688 O O . GLY A 1 87 ? -4.814 -12.498 -12.090 1.00 89.81 87 GLY A O 1
ATOM 689 N N . HIS A 1 88 ? -6.446 -12.526 -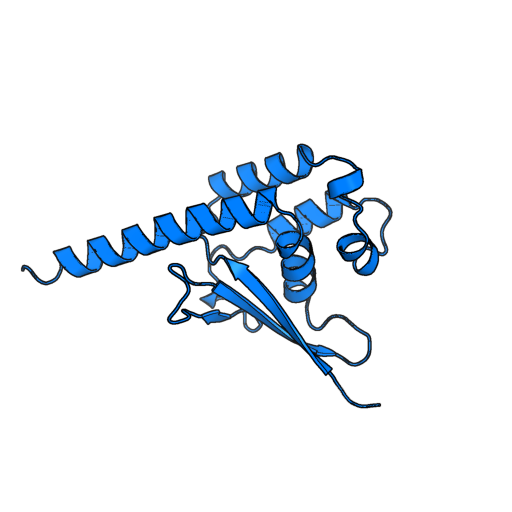13.639 1.00 89.25 88 HIS A N 1
ATOM 690 C CA . HIS A 1 88 ? -5.711 -13.358 -14.582 1.00 89.25 88 HIS A CA 1
ATOM 691 C C . HIS A 1 88 ? -4.842 -12.460 -15.460 1.00 89.25 88 HIS A C 1
ATOM 693 O O . HIS A 1 88 ? -5.369 -11.550 -16.098 1.00 89.25 88 HIS A O 1
ATOM 699 N N . SER A 1 89 ? -3.540 -12.725 -15.500 1.00 85.06 89 SER A N 1
ATOM 700 C CA . SER A 1 89 ? -2.584 -12.005 -16.338 1.00 85.06 89 SER A CA 1
ATOM 701 C C . SER A 1 89 ? -2.145 -12.856 -17.527 1.00 85.06 89 SER A C 1
ATOM 703 O O . SER A 1 89 ? -2.015 -14.077 -17.431 1.00 85.06 89 SER A O 1
ATOM 705 N N . TRP A 1 90 ? -1.927 -12.179 -18.653 1.00 84.69 90 TRP A N 1
ATOM 706 C CA . TRP A 1 90 ? -1.350 -12.725 -19.886 1.00 84.69 90 TRP A CA 1
ATOM 707 C C . TRP A 1 90 ? -0.069 -11.971 -20.280 1.00 84.69 90 TRP A C 1
ATOM 709 O O . TRP A 1 90 ? 0.291 -11.942 -21.454 1.00 84.69 90 TRP A O 1
ATOM 719 N N . GLY A 1 91 ? 0.588 -11.337 -19.304 1.00 77.25 91 GLY A N 1
ATOM 720 C CA . GLY A 1 91 ? 1.738 -10.450 -19.504 1.00 77.25 91 GLY A CA 1
ATOM 721 C C . GLY A 1 91 ? 1.507 -9.028 -18.990 1.00 77.25 91 GLY A C 1
ATOM 722 O O . GLY A 1 91 ? 2.477 -8.362 -18.657 1.00 77.25 91 GLY A O 1
ATOM 723 N N . ASP A 1 92 ? 0.245 -8.609 -18.845 1.00 81.31 92 ASP A N 1
ATOM 724 C CA . ASP A 1 92 ? -0.126 -7.283 -18.337 1.00 81.31 92 ASP A CA 1
ATOM 725 C C . ASP A 1 92 ? -0.614 -7.339 -16.883 1.00 81.31 92 ASP A C 1
ATOM 727 O O . ASP A 1 92 ? -1.133 -8.364 -16.414 1.00 81.31 92 ASP A O 1
ATOM 731 N N . SER A 1 93 ? -0.509 -6.216 -16.175 1.00 83.88 93 SER A N 1
ATOM 732 C CA . SER A 1 93 ? -1.020 -6.090 -14.813 1.00 83.88 93 SER A CA 1
ATOM 733 C C . SER A 1 93 ? -2.548 -6.230 -14.748 1.00 83.88 93 SER A C 1
ATOM 735 O O . SER A 1 93 ? -3.264 -5.600 -15.529 1.00 83.88 93 SER A O 1
ATOM 737 N N . PRO A 1 94 ? -3.099 -7.014 -13.797 1.00 84.75 94 PRO A N 1
ATOM 738 C CA . PRO A 1 94 ? -4.542 -7.233 -13.700 1.00 84.75 94 PRO A CA 1
ATOM 739 C C . PRO A 1 94 ? -5.365 -5.975 -13.389 1.00 84.75 94 PRO A C 1
ATOM 741 O O . PRO A 1 94 ? -6.534 -5.905 -13.765 1.00 84.75 94 PRO A O 1
ATOM 744 N N . SER A 1 95 ? -4.802 -5.019 -12.638 1.00 87.94 95 SER A N 1
ATOM 745 C CA . SER A 1 95 ? -5.441 -3.739 -12.308 1.00 87.94 95 SER A CA 1
ATOM 746 C C . SER A 1 95 ? -4.442 -2.747 -11.700 1.00 87.94 95 SER A C 1
ATOM 748 O O . SER A 1 95 ? -3.450 -3.156 -11.104 1.00 87.94 95 SER A O 1
ATOM 750 N N . ASN A 1 96 ? -4.776 -1.454 -11.698 1.00 88.62 96 ASN A N 1
ATOM 751 C CA . ASN A 1 96 ? -3.965 -0.428 -11.024 1.00 88.62 96 ASN A CA 1
ATOM 752 C C . ASN A 1 96 ? -3.817 -0.681 -9.509 1.00 88.62 96 ASN A C 1
ATOM 754 O O . ASN A 1 96 ? -2.829 -0.280 -8.898 1.00 88.62 96 ASN A O 1
ATOM 758 N N . PHE A 1 97 ? -4.810 -1.322 -8.877 1.00 90.62 97 PHE A N 1
ATOM 759 C CA . PHE A 1 97 ? -4.717 -1.704 -7.466 1.00 90.62 97 PHE A CA 1
ATOM 760 C C . PHE A 1 97 ? -3.699 -2.814 -7.250 1.00 90.62 97 PHE A C 1
ATOM 762 O O . PHE A 1 97 ? -3.037 -2.817 -6.217 1.00 90.62 97 PHE A O 1
ATOM 769 N N . PHE A 1 98 ? -3.578 -3.740 -8.204 1.00 92.25 98 PHE A N 1
ATOM 770 C CA . PHE A 1 98 ? -2.572 -4.792 -8.155 1.00 92.25 98 PHE A CA 1
ATOM 771 C C . PHE A 1 98 ? -1.170 -4.194 -8.147 1.00 92.25 98 PHE A C 1
ATOM 773 O O . PHE A 1 98 ? -0.421 -4.470 -7.214 1.00 92.25 98 PHE A O 1
ATOM 780 N N . ASP A 1 99 ? -0.873 -3.294 -9.082 1.00 91.06 99 ASP A N 1
ATOM 781 C CA . ASP A 1 99 ? 0.430 -2.623 -9.149 1.00 91.06 99 ASP A CA 1
ATOM 782 C C . ASP A 1 99 ? 0.717 -1.832 -7.873 1.00 91.06 99 ASP A C 1
ATOM 784 O O . ASP A 1 99 ? 1.758 -2.008 -7.238 1.00 91.06 99 ASP A O 1
ATOM 788 N N . ALA A 1 100 ? -0.264 -1.051 -7.411 1.00 92.25 100 ALA A N 1
ATOM 789 C CA . ALA A 1 100 ? -0.138 -0.306 -6.167 1.00 92.25 100 ALA A CA 1
ATOM 790 C C . ALA A 1 100 ? 0.117 -1.226 -4.961 1.00 92.25 100 ALA A C 1
ATOM 792 O O . ALA A 1 100 ? 0.943 -0.910 -4.106 1.00 92.25 100 ALA A O 1
ATOM 793 N N . PHE A 1 101 ? -0.574 -2.364 -4.858 1.00 94.19 101 PHE A N 1
ATOM 794 C CA . PHE A 1 101 ? -0.412 -3.283 -3.729 1.00 94.19 101 PHE A CA 1
ATOM 795 C C . PHE A 1 101 ? 0.924 -4.018 -3.785 1.00 94.19 101 PHE A C 1
ATOM 797 O O . PHE A 1 101 ? 1.528 -4.214 -2.732 1.00 94.19 101 PHE A O 1
ATOM 804 N N . CYS A 1 102 ? 1.401 -4.376 -4.978 1.00 92.12 102 CYS A N 1
ATOM 805 C CA . CYS A 1 102 ? 2.743 -4.910 -5.171 1.00 92.12 102 CYS A CA 1
ATOM 806 C C . CYS A 1 102 ? 3.783 -3.894 -4.684 1.00 92.12 102 CYS A C 1
ATOM 808 O O . CYS A 1 102 ? 4.485 -4.168 -3.712 1.00 92.12 102 CYS A O 1
ATOM 810 N N . CYS A 1 103 ? 3.802 -2.684 -5.251 1.00 91.50 103 CYS A N 1
ATOM 811 C CA . CYS A 1 103 ? 4.764 -1.638 -4.891 1.00 91.50 103 CYS A CA 1
ATOM 812 C C . CYS A 1 103 ? 4.748 -1.315 -3.387 1.00 91.50 103 CYS A C 1
ATOM 814 O O . CYS A 1 103 ? 5.773 -1.371 -2.707 1.00 91.50 103 CYS A O 1
ATOM 816 N N . LEU A 1 104 ? 3.572 -1.021 -2.825 1.00 92.38 104 LEU A N 1
ATOM 817 C CA . LEU A 1 104 ? 3.448 -0.656 -1.409 1.00 92.38 104 LEU A CA 1
ATOM 818 C C . LEU A 1 104 ? 3.704 -1.842 -0.464 1.00 92.38 104 LEU A C 1
ATOM 820 O O . LEU A 1 104 ? 4.061 -1.630 0.697 1.00 92.38 104 LEU A O 1
ATOM 824 N N . GLY A 1 105 ? 3.518 -3.075 -0.943 1.00 90.81 105 GLY A N 1
ATOM 825 C CA . GLY A 1 105 ? 3.807 -4.307 -0.214 1.00 90.81 105 GLY A CA 1
ATOM 826 C C . GLY A 1 105 ? 5.302 -4.535 0.006 1.00 90.81 105 GLY A C 1
ATOM 827 O O . GLY A 1 105 ? 5.696 -4.996 1.080 1.00 90.81 105 GLY A O 1
ATOM 828 N N . TYR A 1 106 ? 6.132 -4.161 -0.971 1.00 89.69 106 TYR A N 1
ATOM 829 C CA . TYR A 1 106 ? 7.592 -4.269 -0.880 1.00 89.69 106 TYR A CA 1
ATOM 830 C C . TYR A 1 106 ? 8.227 -3.148 -0.046 1.00 89.69 106 TYR A C 1
ATOM 832 O O . TYR A 1 106 ? 9.239 -3.366 0.625 1.00 89.69 106 TYR A O 1
ATOM 840 N N . LEU A 1 107 ? 7.589 -1.976 0.014 1.00 92.06 107 LEU A N 1
ATOM 841 C CA . LEU A 1 107 ? 8.059 -0.836 0.801 1.00 92.06 107 LEU A CA 1
ATOM 842 C C . LEU A 1 107 ? 7.844 -1.047 2.305 1.00 92.06 107 LEU A C 1
ATOM 844 O O . LEU A 1 107 ? 6.809 -0.693 2.876 1.00 92.06 107 LEU A O 1
ATOM 848 N N . GLN A 1 108 ? 8.865 -1.586 2.977 1.00 92.38 108 GLN A N 1
ATOM 849 C CA . GLN A 1 108 ? 8.814 -1.946 4.399 1.00 92.38 108 GLN A CA 1
ATOM 850 C C 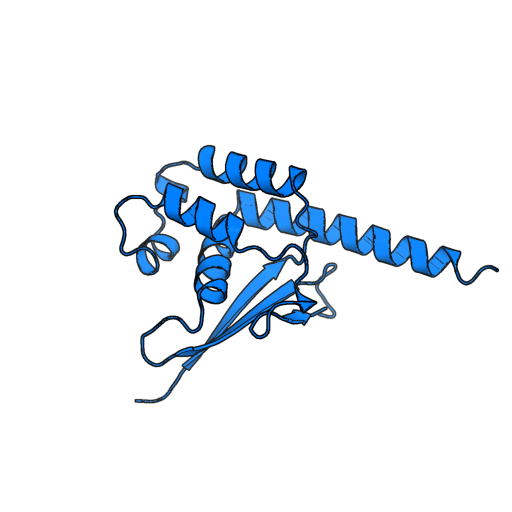. GLN A 1 108 ? 8.300 -0.837 5.332 1.00 92.38 108 GLN A C 1
ATOM 852 O O . GLN A 1 108 ? 7.462 -1.154 6.186 1.00 92.38 108 GLN A O 1
ATOM 857 N N . PRO A 1 109 ? 8.728 0.438 5.216 1.00 94.00 109 PRO A N 1
ATOM 858 C CA . PRO A 1 109 ? 8.212 1.500 6.082 1.00 94.00 109 PRO A CA 1
ATOM 859 C C . PRO A 1 109 ? 6.698 1.685 5.936 1.00 94.00 109 PRO A C 1
ATOM 861 O O . PRO A 1 109 ? 5.977 1.790 6.929 1.00 94.00 109 PRO A O 1
ATOM 864 N N . ILE A 1 110 ? 6.202 1.644 4.698 1.00 94.69 110 ILE A N 1
ATOM 865 C CA . ILE A 1 110 ? 4.781 1.788 4.381 1.00 94.69 110 ILE A CA 1
ATOM 866 C C . ILE A 1 110 ? 3.999 0.572 4.871 1.00 94.69 110 ILE A C 1
ATOM 868 O O . ILE A 1 110 ? 3.019 0.723 5.604 1.00 94.69 110 ILE A O 1
ATOM 872 N N . TYR A 1 111 ? 4.450 -0.634 4.524 1.00 95.12 111 TYR A N 1
ATOM 873 C CA . TYR A 1 111 ? 3.778 -1.871 4.907 1.00 95.12 111 TYR A CA 1
ATOM 874 C C . TYR A 1 111 ? 3.650 -2.004 6.430 1.00 95.12 111 TYR A C 1
ATOM 876 O O . TYR A 1 111 ? 2.578 -2.340 6.941 1.00 95.12 111 TYR A O 1
ATOM 884 N N . ARG A 1 112 ? 4.715 -1.689 7.184 1.00 96.19 112 ARG A N 1
ATOM 885 C CA . ARG A 1 112 ? 4.687 -1.696 8.657 1.00 96.19 112 ARG A CA 1
ATOM 886 C C . ARG A 1 112 ? 3.689 -0.682 9.201 1.00 96.19 112 ARG A C 1
ATOM 888 O O . ARG A 1 112 ? 2.885 -1.036 10.058 1.00 96.19 112 ARG A O 1
ATOM 895 N N . GLN A 1 113 ? 3.680 0.535 8.663 1.00 97.31 113 GLN A N 1
ATOM 896 C CA . GLN A 1 113 ? 2.753 1.568 9.113 1.00 97.31 113 GLN A CA 1
ATOM 897 C C . GLN A 1 113 ? 1.286 1.188 8.855 1.00 97.31 113 GLN A C 1
ATOM 899 O O . GLN A 1 113 ? 0.433 1.383 9.726 1.00 97.31 113 GLN A O 1
ATOM 904 N N . LEU A 1 114 ? 0.993 0.611 7.684 1.00 96.19 114 LEU A N 1
ATOM 905 C CA . LEU A 1 114 ? -0.329 0.077 7.354 1.00 96.19 114 LEU A CA 1
ATOM 906 C C . LEU A 1 114 ? -0.718 -1.054 8.305 1.00 96.19 114 LEU A C 1
ATOM 908 O O . LEU A 1 114 ? -1.834 -1.075 8.819 1.00 96.19 114 LEU A O 1
ATOM 912 N N . ARG A 1 115 ? 0.203 -1.979 8.578 1.00 95.88 115 ARG A N 1
ATOM 913 C CA . ARG A 1 115 ? -0.028 -3.084 9.508 1.00 95.88 115 ARG A CA 1
ATOM 914 C C . ARG A 1 115 ? -0.398 -2.582 10.897 1.00 95.88 115 ARG A C 1
ATOM 916 O O . ARG A 1 115 ? -1.389 -3.040 11.462 1.00 95.88 115 ARG A O 1
ATOM 923 N N . ASP A 1 116 ? 0.383 -1.656 11.436 1.00 96.31 116 ASP A N 1
ATOM 924 C CA . ASP A 1 116 ? 0.196 -1.171 12.799 1.00 96.31 116 ASP A CA 1
ATOM 925 C C . ASP A 1 116 ? -1.170 -0.472 12.934 1.00 96.31 116 ASP A C 1
ATOM 927 O O . ASP A 1 116 ? -1.939 -0.770 13.851 1.00 96.31 116 ASP A O 1
ATOM 931 N N . TRP A 1 117 ? -1.567 0.331 11.942 1.00 95.94 117 TRP A N 1
ATOM 932 C CA . TRP A 1 117 ? -2.915 0.908 11.893 1.00 95.94 117 TRP A CA 1
ATOM 933 C C . TRP A 1 117 ? -4.028 -0.126 11.707 1.00 95.94 117 TRP A C 1
ATOM 935 O O . TRP A 1 117 ? -5.091 0.019 12.307 1.00 95.94 117 TRP A O 1
ATOM 945 N N . ALA A 1 118 ? -3.818 -1.169 10.902 1.00 94.19 118 ALA A N 1
ATOM 946 C CA . ALA A 1 118 ? -4.805 -2.232 10.722 1.00 94.19 118 ALA A CA 1
ATOM 947 C C . ALA A 1 118 ? -5.048 -3.000 12.037 1.00 94.19 118 ALA A C 1
ATOM 949 O O . ALA A 1 118 ? -6.189 -3.345 12.360 1.00 94.19 118 ALA A O 1
ATOM 950 N N . VAL A 1 119 ? -3.994 -3.211 12.835 1.00 93.81 119 VAL A N 1
ATOM 951 C CA . VAL A 1 119 ? -4.094 -3.780 14.188 1.00 93.81 119 VAL A CA 1
ATOM 952 C C . VAL A 1 119 ? -4.878 -2.849 15.116 1.00 93.81 119 VAL A C 1
ATOM 954 O O . VAL A 1 119 ? -5.830 -3.302 15.758 1.00 93.81 119 VAL A O 1
ATOM 957 N N . GLU A 1 120 ? -4.531 -1.559 15.166 1.00 92.75 120 GLU A N 1
ATOM 958 C CA . GLU A 1 120 ? -5.249 -0.552 15.967 1.00 92.75 120 GLU A CA 1
ATOM 959 C C . GLU A 1 120 ? -6.746 -0.510 15.621 1.00 92.75 120 GLU A C 1
ATOM 961 O O . GLU A 1 120 ? -7.617 -0.583 16.495 1.00 92.75 120 GLU A O 1
ATOM 966 N N . ASP A 1 121 ? -7.065 -0.450 14.328 1.00 89.50 121 ASP A N 1
ATOM 967 C CA . ASP A 1 121 ? -8.437 -0.370 13.835 1.00 89.50 121 ASP A CA 1
ATOM 968 C C . ASP A 1 121 ? -9.227 -1.650 14.169 1.00 89.50 121 ASP A C 1
ATOM 970 O O . ASP A 1 121 ? -10.402 -1.588 14.559 1.00 89.50 121 ASP A O 1
ATOM 974 N N . GLY A 1 122 ? -8.581 -2.818 14.086 1.00 84.81 122 GLY A N 1
ATOM 975 C CA . GLY A 1 122 ? -9.152 -4.104 14.485 1.00 84.81 122 GLY A CA 1
ATOM 976 C C . GLY A 1 122 ? -9.481 -4.179 15.981 1.00 84.81 122 GLY A C 1
ATOM 977 O O . GLY A 1 122 ? -10.565 -4.641 16.362 1.00 84.81 122 GLY A O 1
ATOM 978 N N . GLN A 1 123 ? -8.601 -3.667 16.844 1.00 82.12 123 GLN A N 1
ATOM 979 C CA . GLN A 1 123 ? -8.842 -3.587 18.291 1.00 82.12 123 GLN A CA 1
ATOM 980 C C . GLN A 1 123 ? -10.022 -2.655 18.625 1.00 82.12 123 GLN A C 1
ATOM 982 O O . GLN A 1 123 ? -10.875 -2.982 19.463 1.00 82.12 123 GLN A O 1
ATOM 987 N N . LEU A 1 124 ? -10.140 -1.525 17.920 1.00 72.81 124 LEU A N 1
ATOM 988 C CA . LEU A 1 124 ? -11.271 -0.601 18.054 1.00 72.81 124 LEU A CA 1
ATOM 989 C C . LEU A 1 124 ? -12.607 -1.234 17.627 1.00 72.81 124 LEU A C 1
ATOM 991 O O . LEU A 1 124 ? -13.643 -0.957 18.238 1.00 72.81 124 LEU A O 1
ATOM 995 N N . ARG A 1 125 ? -12.613 -2.110 16.612 1.00 68.56 125 ARG A N 1
ATOM 996 C CA . ARG A 1 125 ? -13.818 -2.866 16.215 1.00 68.56 125 ARG A CA 1
ATOM 997 C C . ARG A 1 125 ? -14.237 -3.859 17.308 1.00 68.56 125 ARG A C 1
ATOM 999 O O . ARG A 1 125 ? -15.413 -3.898 17.672 1.00 68.56 125 ARG A O 1
ATOM 1006 N N . ARG A 1 126 ? -13.292 -4.610 17.890 1.00 61.16 126 ARG A N 1
ATOM 1007 C CA . ARG A 1 126 ? -13.574 -5.612 18.942 1.00 61.16 126 ARG A CA 1
ATOM 1008 C C . ARG A 1 126 ? -14.116 -4.992 20.235 1.00 61.16 126 ARG A C 1
ATOM 1010 O O . ARG A 1 126 ? -15.079 -5.503 20.808 1.00 61.16 126 ARG A O 1
ATOM 1017 N N . SER A 1 127 ? -13.560 -3.861 20.668 1.00 60.12 127 SER A N 1
ATOM 1018 C CA . SER A 1 127 ? -13.994 -3.175 21.898 1.00 60.12 127 SER A CA 1
ATOM 1019 C C . SER A 1 127 ? -15.428 -2.624 21.820 1.00 60.12 127 SER A C 1
ATOM 1021 O O . SER A 1 127 ? -16.159 -2.658 22.812 1.00 60.12 127 SER A O 1
ATOM 1023 N N . LYS A 1 128 ? -15.884 -2.188 20.636 1.00 55.31 128 LYS A N 1
ATOM 1024 C CA . LYS A 1 128 ? -17.270 -1.729 20.418 1.00 55.31 128 LYS A CA 1
ATOM 1025 C C . LYS A 1 128 ? -18.299 -2.862 20.429 1.00 55.31 128 LYS A C 1
ATOM 1027 O O . LYS A 1 128 ? -19.425 -2.641 20.870 1.00 55.31 128 LYS A O 1
ATOM 1032 N N . VAL A 1 129 ? -17.929 -4.063 19.980 1.00 57.72 129 VAL A N 1
ATOM 1033 C CA . VAL A 1 129 ? -18.821 -5.237 20.003 1.00 57.72 129 VAL A CA 1
ATOM 1034 C C . VAL A 1 129 ? -19.026 -5.743 21.434 1.00 57.72 129 VAL A C 1
ATOM 1036 O O . VAL A 1 129 ? -20.146 -6.092 21.796 1.00 57.72 129 VAL A O 1
ATOM 1039 N N . CYS A 1 130 ? -17.987 -5.708 22.275 1.00 50.50 130 CYS A N 1
ATOM 1040 C CA . CYS A 1 130 ? -18.094 -6.136 23.674 1.00 50.50 130 CYS A CA 1
ATOM 1041 C C . CYS A 1 130 ? -19.026 -5.223 24.496 1.00 50.50 130 CYS A C 1
ATOM 1043 O O . CYS A 1 130 ? -19.834 -5.710 25.277 1.00 50.50 130 CYS A O 1
ATOM 1045 N N . ARG A 1 131 ? -19.009 -3.903 24.249 1.00 47.34 131 ARG A N 1
ATOM 1046 C CA . ARG A 1 131 ? -19.882 -2.939 24.951 1.00 47.34 131 ARG A CA 1
ATOM 1047 C C . ARG A 1 131 ? -21.366 -3.018 24.573 1.00 47.34 131 ARG A C 1
ATOM 1049 O O . ARG A 1 131 ? -22.195 -2.516 25.318 1.00 47.34 131 ARG A O 1
ATOM 1056 N N . ARG A 1 132 ? -21.717 -3.628 23.435 1.00 49.66 132 ARG A N 1
ATOM 1057 C CA . ARG A 1 132 ? -23.119 -3.798 23.005 1.00 49.66 132 ARG A CA 1
ATOM 1058 C C . ARG A 1 132 ? -23.789 -5.065 23.540 1.00 49.66 132 ARG A C 1
ATOM 1060 O O . ARG A 1 132 ? -24.995 -5.183 23.401 1.00 49.66 132 ARG A O 1
ATOM 1067 N N . LYS A 1 133 ? -23.040 -5.996 24.137 1.00 45.28 133 LYS A N 1
ATOM 1068 C CA . LYS A 1 133 ? -23.591 -7.231 24.730 1.00 45.28 133 LYS A CA 1
ATOM 1069 C C . LYS A 1 133 ? -23.892 -7.114 26.231 1.00 45.28 133 LYS A C 1
ATOM 1071 O O . LYS A 1 133 ? -24.169 -8.121 26.870 1.00 45.28 133 LYS A O 1
ATOM 1076 N N . SER A 1 134 ? -23.813 -5.908 26.791 1.00 47.59 134 SER A N 1
ATOM 1077 C CA . SER A 1 134 ? -24.035 -5.635 28.219 1.00 47.59 134 SER A CA 1
ATOM 1078 C C . SER A 1 134 ? -25.176 -4.641 28.466 1.00 47.59 134 SER A C 1
ATOM 1080 O O . SER A 1 134 ? -25.215 -4.030 29.529 1.00 47.59 134 SER A O 1
ATOM 1082 N N . ALA A 1 135 ? -26.064 -4.458 27.485 1.00 42.62 135 ALA A N 1
ATOM 1083 C CA . ALA A 1 135 ? -27.275 -3.650 27.592 1.00 42.62 135 ALA A CA 1
ATOM 1084 C C . ALA A 1 135 ? -28.498 -4.522 27.306 1.00 42.62 135 ALA A C 1
ATOM 1086 O O . ALA A 1 135 ? -28.391 -5.360 26.378 1.00 42.62 135 ALA A O 1
#

Mean predicted aligned error: 6.56 Å

Radius of gyration: 16.25 Å; Cα contacts (8 Å, |Δi|>4): 183; chains: 1; bounding box: 45×32×52 Å

pLDDT: mean 85.52, std 12.65, range [42.62, 97.31]

Sequence (135 aa):
MGADLLLAYVPAAKITKARRRVLHRLVNELTDEEANCDEINSISDERDTRQMLHEHVDLLPANPCVHRDVVELSLPHIPYPLLFTGGHSWGDSPSNFFDAFCCLGYLQPIYRQLRDWAVEDGQLRRSKVCRRKSA

Nearest PDB structures (foldseek):
  7qeo-assembly1_B  TM=2.182E-01  e=3.566E+00  Homo sapiens
  8qa0-assembly1_G  TM=2.053E-01  e=4.534E+00  Homo sapiens
  8qa2-assembly1_D  TM=1.969E-01  e=7.330E+00  Homo sapiens
  6l3v-assembly1_A  TM=1.629E-01  e=8.265E+00  Homo sapiens

Solvent-accessible surface area (backbone atoms only — not comparable to full-atom values): 7685 Å² total; per-residue (Å²): 134,80,68,47,81,46,75,29,49,41,50,46,32,79,48,43,78,70,55,48,54,49,50,50,48,51,62,70,67,48,51,72,64,70,58,60,31,71,75,39,49,76,71,48,94,61,98,52,57,66,60,52,51,45,52,34,60,64,63,57,52,64,56,51,93,77,43,93,64,39,46,80,46,77,49,98,90,48,88,33,39,30,33,36,24,52,37,68,24,85,88,55,82,61,39,75,64,27,55,30,26,47,46,46,49,69,36,58,74,54,35,52,54,30,38,54,42,7,37,54,53,42,52,57,55,54,57,57,56,60,67,63,75,78,114

Foldseek 3Di:
DFWDWDKFKAFDFQDDPVNLVVQLVLLVVDDPCLLCPPQQVVLDPDPCSSVLLNVLSVPRDNDQVVDPQWDWDDDPPQLFIMIMGIDIDPPDGPDSNSSSRSSQVSNVVSRVSSSVRRNVVSVVVVVVVVVVVPD